Protein AF-A0ABD0PDM2-F1 (afdb_monomer)

Foldseek 3Di:
DAFFDDVSPDDFAFWDWDADPVGHTPDIFGEAGPGDGPGRVCVPNVDDPVSNVPGDYPVVVVVD

Organism: Cirrhinus mrigala (NCBI:txid683832)

Mean predicted aligned error: 3.36 Å

pLDDT: mean 92.38, std 2.88, range [84.62, 97.31]

Nearest PDB structures (foldseek):
  7yw5-assembly1_A  TM=9.698E-01  e=2.214E-06  Homo sapiens
  7yw5-assembly2_B  TM=9.709E-01  e=3.760E-06  Homo sapiens
  1wlj-assembly1_A  TM=9.523E-01  e=1.510E-05  Homo sapiens
  5z9x-assembly1_A  TM=7.686E-01  e=3.990E-02  Arabidopsis thaliana

Secondary structure (DSSP, 8-state):
-EEESGGG-EEE--EEEEE-TT--EEEEEEEE-SSPEEE--HHHH---TTGGGGPEEHHHHHH-

Solvent-accessible surface area (backbone atoms only — not comparable to full-atom values): 3806 Å² total; per-residue (Å²): 84,28,17,20,57,81,93,27,75,40,81,38,61,39,59,54,74,43,60,49,96,91,64,50,78,78,40,78,46,38,28,34,52,94,56,69,74,66,32,48,53,38,94,78,48,70,47,51,77,70,59,52,72,79,27,42,53,52,76,56,65,72,74,108

Radius of gyration: 12.28 Å; Cα contacts (8 Å, |Δi|>4): 117; chains: 1; bounding box: 31×25×29 Å

Structure (mmCIF, N/CA/C/O backbone):
data_AF-A0ABD0PDM2-F1
#
_entry.id   AF-A0ABD0PDM2-F1
#
loop_
_atom_site.group_PDB
_atom_site.id
_atom_site.type_symbol
_atom_site.label_atom_id
_atom_site.label_alt_id
_atom_site.label_comp_id
_atom_site.label_asym_id
_atom_site.label_entity_id
_atom_site.label_seq_id
_atom_site.pdbx_PDB_ins_code
_atom_site.Cartn_x
_atom_site.Cartn_y
_atom_site.Cartn_z
_atom_site.occupancy
_atom_site.B_iso_or_equiv
_atom_site.auth_seq_id
_atom_site.auth_comp_id
_atom_site.auth_asym_id
_atom_site.auth_atom_id
_atom_site.pdbx_PDB_model_num
ATOM 1 N N . MET A 1 1 ? 0.072 -6.261 0.145 1.00 86.44 1 MET A N 1
ATOM 2 C CA . MET A 1 1 ? 1.367 -5.668 -0.268 1.00 86.44 1 MET A CA 1
ATOM 3 C C . MET A 1 1 ? 1.663 -6.037 -1.713 1.00 86.44 1 MET A C 1
ATOM 5 O O . MET A 1 1 ? 1.213 -7.091 -2.152 1.00 86.44 1 MET A O 1
ATOM 9 N N . VAL A 1 2 ? 2.400 -5.186 -2.425 1.00 92.94 2 VAL A N 1
ATOM 10 C CA . VAL A 1 2 ? 2.840 -5.380 -3.819 1.00 92.94 2 VAL A CA 1
ATOM 11 C C . VAL A 1 2 ? 4.364 -5.302 -3.914 1.00 92.94 2 VAL A C 1
ATOM 13 O O . VAL A 1 2 ? 5.016 -4.761 -3.023 1.00 92.94 2 VAL A O 1
ATOM 16 N N . GLY A 1 3 ? 4.928 -5.874 -4.972 1.00 93.88 3 GLY A N 1
ATOM 17 C CA . GLY A 1 3 ? 6.349 -5.841 -5.291 1.00 93.88 3 GLY A CA 1
ATOM 18 C C . GLY A 1 3 ? 6.730 -4.616 -6.125 1.00 93.88 3 GLY A C 1
ATOM 19 O O . GLY A 1 3 ? 6.155 -4.377 -7.190 1.00 93.88 3 GLY A O 1
ATOM 20 N N . THR A 1 4 ? 7.734 -3.868 -5.675 1.00 92.06 4 THR A N 1
ATOM 21 C CA . THR A 1 4 ? 8.330 -2.732 -6.390 1.00 92.06 4 THR A CA 1
ATOM 22 C C . THR A 1 4 ? 9.836 -2.924 -6.596 1.00 92.06 4 THR A C 1
ATOM 24 O O . THR A 1 4 ? 10.486 -3.781 -5.982 1.00 92.06 4 THR A O 1
ATOM 27 N N . GLY A 1 5 ? 10.410 -2.129 -7.505 1.00 88.75 5 GLY A N 1
ATOM 28 C CA . GLY A 1 5 ? 11.836 -2.169 -7.839 1.00 88.75 5 GLY A CA 1
ATOM 29 C C . GLY A 1 5 ? 12.245 -3.361 -8.721 1.00 88.75 5 GLY A C 1
ATOM 30 O O . GLY A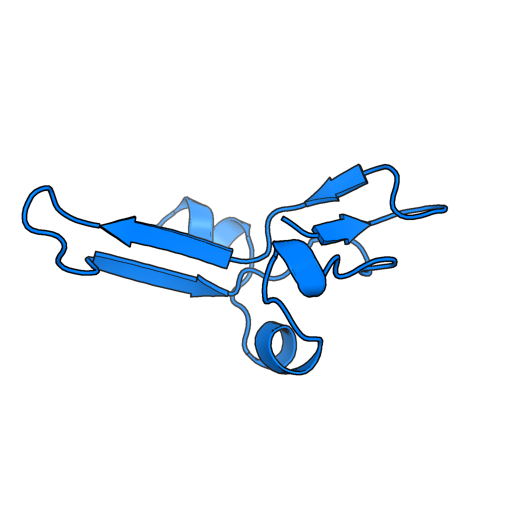 1 5 ? 11.385 -4.120 -9.186 1.00 88.75 5 GLY A O 1
ATOM 31 N N . PRO A 1 6 ? 13.557 -3.533 -8.989 1.00 84.62 6 PRO A N 1
ATOM 32 C CA . PRO A 1 6 ? 14.064 -4.595 -9.857 1.00 84.62 6 PRO A CA 1
ATOM 33 C C . PRO A 1 6 ? 13.589 -5.965 -9.371 1.00 84.62 6 PRO A C 1
ATOM 35 O O . PRO A 1 6 ? 13.775 -6.298 -8.204 1.00 84.62 6 PRO A O 1
ATOM 38 N N . LYS A 1 7 ? 12.951 -6.737 -10.258 1.00 84.75 7 LYS A N 1
ATOM 39 C CA . LYS A 1 7 ? 12.354 -8.056 -9.965 1.00 84.75 7 LYS A CA 1
ATOM 40 C C . LYS A 1 7 ? 11.321 -8.080 -8.817 1.00 84.75 7 LYS A C 1
ATOM 42 O O . LYS A 1 7 ? 11.038 -9.149 -8.291 1.00 84.75 7 LYS A O 1
ATOM 47 N N . GLY A 1 8 ? 10.756 -6.935 -8.418 1.00 85.31 8 GLY A N 1
ATOM 48 C CA . GLY A 1 8 ? 9.747 -6.875 -7.350 1.00 85.31 8 GLY A CA 1
ATOM 49 C C . GLY A 1 8 ? 10.289 -7.243 -5.967 1.00 85.31 8 GLY A C 1
ATOM 50 O O . GLY A 1 8 ? 9.535 -7.728 -5.123 1.00 85.31 8 GLY A O 1
ATOM 51 N N . CYS A 1 9 ? 11.595 -7.0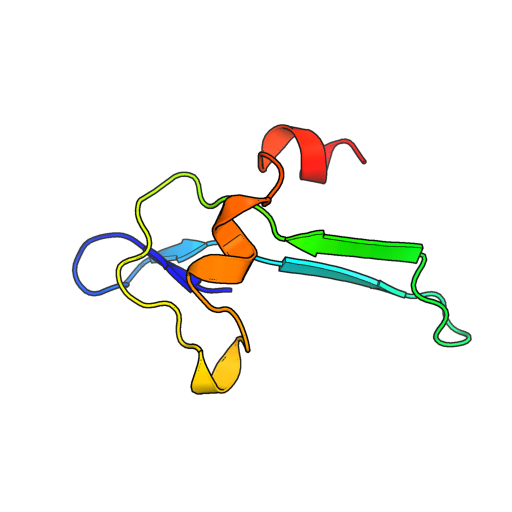51 -5.745 1.00 87.81 9 CYS A N 1
ATOM 52 C CA . CYS A 1 9 ? 12.282 -7.433 -4.510 1.00 87.81 9 CYS A CA 1
ATOM 53 C C . CYS A 1 9 ? 11.872 -6.595 -3.291 1.00 87.81 9 CYS A C 1
ATOM 55 O O . CYS A 1 9 ? 12.086 -7.027 -2.160 1.00 87.81 9 CYS A O 1
ATOM 57 N N . ARG A 1 10 ? 11.321 -5.392 -3.492 1.00 90.94 10 ARG A N 1
ATOM 58 C CA . ARG A 1 10 ? 10.855 -4.530 -2.400 1.00 90.94 10 ARG A CA 1
ATOM 59 C C . ARG A 1 10 ? 9.360 -4.710 -2.206 1.00 90.94 10 ARG A C 1
ATOM 61 O O . ARG A 1 10 ? 8.623 -4.810 -3.177 1.00 90.94 10 ARG A O 1
ATOM 68 N N . ASN A 1 11 ? 8.919 -4.755 -0.955 1.00 91.50 11 ASN A N 1
ATOM 69 C CA . ASN A 1 11 ? 7.503 -4.841 -0.623 1.00 91.50 11 ASN A CA 1
ATOM 70 C C . ASN A 1 11 ? 6.984 -3.443 -0.288 1.00 91.50 11 ASN A C 1
ATOM 72 O O . ASN A 1 11 ? 7.548 -2.778 0.577 1.00 91.50 11 ASN A O 1
ATOM 76 N N . GLU A 1 12 ? 5.898 -3.030 -0.931 1.00 93.12 12 GLU A N 1
ATOM 77 C CA . GLU A 1 12 ? 5.212 -1.774 -0.637 1.00 93.12 12 GLU A CA 1
ATOM 78 C C . GLU A 1 12 ? 3.731 -1.999 -0.316 1.00 93.12 12 GLU A C 1
ATOM 80 O O . GLU A 1 12 ? 3.094 -2.978 -0.738 1.00 93.12 12 GLU A O 1
ATOM 85 N N . LEU A 1 13 ? 3.188 -1.092 0.496 1.00 93.50 13 LEU A N 1
ATOM 86 C CA . LEU A 1 13 ? 1.786 -1.090 0.883 1.00 93.50 13 LEU A CA 1
ATOM 87 C C . LEU A 1 13 ? 0.932 -0.631 -0.300 1.00 93.50 13 LEU A C 1
ATOM 89 O O . LEU A 1 13 ? 1.286 0.306 -1.006 1.00 93.50 13 LEU A O 1
ATOM 93 N N . ALA A 1 14 ? -0.191 -1.311 -0.508 1.00 94.50 14 ALA A N 1
ATOM 94 C CA . ALA A 1 14 ? -1.083 -1.022 -1.629 1.00 94.50 14 ALA A CA 1
ATOM 95 C C . ALA A 1 14 ? -2.576 -1.054 -1.264 1.00 94.50 14 ALA A C 1
ATOM 97 O O . ALA A 1 14 ? -3.409 -0.558 -2.013 1.00 94.50 14 ALA A O 1
ATOM 98 N N . ARG A 1 15 ? -2.919 -1.609 -0.099 1.00 94.88 15 ARG A N 1
ATOM 99 C CA . ARG A 1 15 ? -4.243 -1.539 0.521 1.00 94.88 15 ARG A CA 1
ATOM 100 C C . ARG A 1 15 ? -4.062 -1.677 2.026 1.00 94.88 15 ARG A C 1
ATOM 102 O O . ARG A 1 15 ? -3.216 -2.471 2.449 1.00 94.88 15 ARG A O 1
ATOM 109 N N . CYS A 1 16 ? -4.831 -0.921 2.793 1.00 94.00 16 CYS A N 1
ATOM 110 C CA . CYS A 1 16 ? -4.948 -1.076 4.235 1.00 94.00 16 CYS A CA 1
ATOM 111 C C . CYS A 1 16 ? -6.427 -1.181 4.585 1.00 94.00 16 CYS A C 1
ATOM 113 O O . CYS A 1 16 ? -7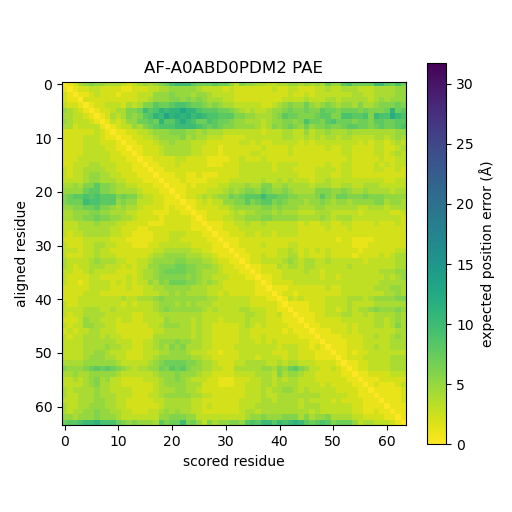.224 -0.379 4.093 1.00 94.00 16 CYS A O 1
ATOM 115 N N . SER A 1 17 ? -6.763 -2.160 5.421 1.00 94.12 17 SER A N 1
ATOM 116 C CA . SER A 1 17 ? -8.110 -2.343 5.943 1.00 94.12 17 SER A CA 1
ATOM 117 C C . SER A 1 17 ? -8.035 -2.431 7.466 1.00 94.12 17 SER A C 1
ATOM 119 O O . SER A 1 17 ? -7.289 -3.254 7.996 1.00 94.12 17 SER A O 1
ATOM 121 N N . ILE A 1 18 ? -8.782 -1.577 8.157 1.00 95.00 18 ILE A N 1
ATOM 122 C CA . ILE A 1 18 ? -8.909 -1.542 9.614 1.00 95.00 18 ILE A CA 1
ATOM 123 C C . ILE A 1 18 ? -10.350 -1.904 9.941 1.00 95.00 18 ILE A C 1
ATOM 125 O O . ILE A 1 18 ? -11.289 -1.320 9.394 1.00 95.00 18 ILE A O 1
ATOM 129 N N . VAL A 1 19 ? -10.506 -2.874 10.832 1.00 97.31 19 VAL A N 1
ATOM 130 C CA . VAL A 1 19 ? -11.804 -3.406 11.244 1.00 97.31 19 VAL A CA 1
ATOM 131 C C . VAL A 1 19 ? -11.961 -3.315 12.756 1.00 97.31 19 VAL A C 1
ATOM 133 O O . VAL A 1 19 ? -10.968 -3.389 13.485 1.00 97.31 19 VAL A O 1
ATOM 136 N N . THR A 1 20 ? -13.196 -3.139 13.223 1.00 97.19 20 THR A N 1
ATOM 137 C CA . THR A 1 20 ? -13.535 -3.260 14.646 1.00 97.19 20 THR A CA 1
ATOM 138 C C . THR A 1 20 ? -13.457 -4.719 15.096 1.00 97.19 20 THR A C 1
ATOM 140 O O . THR A 1 20 ? -13.311 -5.640 14.287 1.00 97.19 20 THR A O 1
ATOM 143 N N . TYR A 1 21 ? -13.586 -4.942 16.404 1.00 96.31 21 TYR A N 1
ATOM 144 C CA . TYR A 1 21 ? -13.683 -6.288 16.964 1.00 96.31 21 TYR A CA 1
ATOM 145 C C . TYR A 1 21 ? -14.928 -7.034 16.455 1.00 96.31 21 TYR A C 1
ATOM 147 O O . TYR A 1 21 ? -14.879 -8.238 16.213 1.00 96.31 21 TYR A O 1
ATOM 155 N N . GLU A 1 22 ? -16.021 -6.306 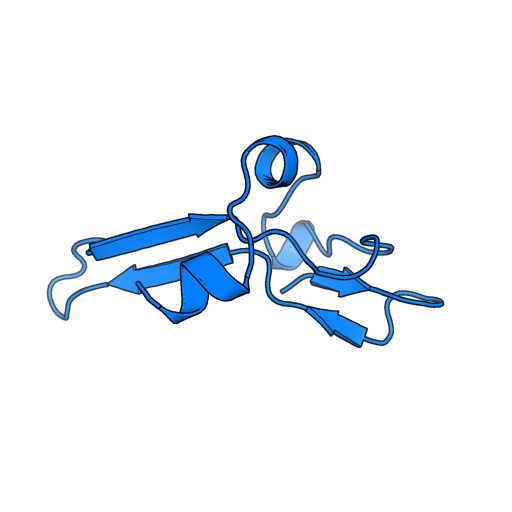16.234 1.00 96.56 22 GLU A N 1
ATOM 156 C CA . GLU A 1 22 ? -17.288 -6.821 15.713 1.00 96.56 22 GLU A CA 1
ATOM 157 C C . GLU A 1 22 ? -17.234 -7.133 14.206 1.00 96.56 22 GLU A C 1
ATOM 159 O O . GLU A 1 22 ? -18.138 -7.777 13.676 1.00 96.56 22 GLU A O 1
ATOM 164 N N . GLY A 1 23 ? -16.157 -6.730 13.520 1.00 93.62 23 GLY A N 1
ATOM 165 C CA . GLY A 1 23 ? -15.943 -6.971 12.093 1.00 93.62 23 GLY A CA 1
ATOM 166 C C . GLY A 1 23 ? -16.407 -5.836 11.179 1.00 93.62 23 GLY A C 1
ATOM 167 O O . GLY A 1 23 ? -16.380 -5.999 9.957 1.00 93.62 23 GLY A O 1
ATOM 168 N N . ASP A 1 24 ? -16.788 -4.686 11.733 1.00 96.56 24 ASP A N 1
ATOM 169 C CA . ASP A 1 24 ? -17.161 -3.517 10.942 1.00 96.56 24 ASP A CA 1
ATOM 170 C C . ASP A 1 24 ? -15.922 -2.870 10.322 1.00 96.56 24 ASP A C 1
ATOM 172 O O . ASP A 1 24 ? -14.899 -2.666 10.979 1.00 96.56 24 ASP A O 1
ATOM 176 N N . VAL A 1 25 ? -16.006 -2.522 9.039 1.00 96.00 25 VAL A N 1
ATOM 177 C CA . VAL A 1 25 ? -14.904 -1.888 8.308 1.00 96.00 25 VAL A CA 1
ATOM 178 C C . VAL A 1 25 ? -14.876 -0.396 8.624 1.00 96.00 25 VAL A C 1
ATOM 180 O O . VAL A 1 25 ? -15.705 0.368 8.135 1.00 96.00 25 VAL A O 1
ATOM 183 N N . ILE A 1 26 ? -13.891 0.022 9.416 1.00 95.50 26 ILE A N 1
ATOM 184 C CA . ILE A 1 26 ? -13.667 1.430 9.777 1.00 95.50 26 ILE A CA 1
ATOM 185 C C . ILE A 1 26 ? -12.884 2.136 8.673 1.00 95.50 26 ILE A C 1
ATOM 187 O O . ILE A 1 26 ? -13.134 3.293 8.342 1.00 95.50 26 ILE A O 1
ATOM 191 N N . TYR A 1 27 ? -11.924 1.422 8.093 1.00 94.25 27 TYR A N 1
ATOM 192 C CA . TYR A 1 27 ? -11.043 1.947 7.069 1.00 94.25 27 TYR A CA 1
ATOM 193 C C . TYR A 1 27 ? -10.793 0.873 6.030 1.00 94.25 27 TYR A C 1
ATOM 195 O O . TYR A 1 27 ? -10.425 -0.242 6.377 1.00 94.25 27 TYR A O 1
ATOM 203 N N . ASP A 1 28 ? -10.966 1.194 4.756 1.00 95.00 28 ASP A N 1
ATOM 204 C CA . ASP A 1 28 ? -10.535 0.324 3.671 1.00 95.00 28 ASP A CA 1
ATOM 205 C C . ASP A 1 28 ? -10.196 1.167 2.451 1.00 95.00 28 ASP A C 1
ATOM 207 O O . ASP A 1 28 ? -11.076 1.704 1.772 1.00 95.00 28 ASP A O 1
ATOM 211 N N . LYS A 1 29 ? -8.897 1.344 2.212 1.00 94.88 29 LYS A N 1
ATOM 212 C CA . LYS A 1 29 ? -8.397 2.219 1.151 1.00 94.88 29 LYS A CA 1
ATOM 213 C C . LYS A 1 29 ? -7.255 1.566 0.396 1.00 94.88 29 LYS A C 1
ATOM 215 O O . LYS A 1 29 ? -6.378 0.919 0.974 1.00 94.88 29 LYS A O 1
ATOM 220 N N . TYR A 1 30 ? -7.251 1.792 -0.915 1.00 95.88 30 TYR A N 1
ATOM 221 C CA . TYR A 1 30 ? -6.104 1.517 -1.769 1.00 95.88 30 TYR A CA 1
ATOM 222 C C . TYR A 1 30 ? -5.091 2.640 -1.631 1.00 95.88 30 TYR A C 1
ATOM 224 O O . TYR A 1 30 ? -5.444 3.816 -1.682 1.00 95.88 30 TYR A O 1
ATOM 232 N N . ILE A 1 31 ? -3.831 2.262 -1.472 1.00 95.31 31 ILE A N 1
ATOM 233 C CA . ILE A 1 31 ? -2.735 3.179 -1.180 1.00 95.31 31 ILE A CA 1
ATOM 234 C C . ILE A 1 31 ? -1.766 3.123 -2.345 1.00 95.31 31 ILE A C 1
ATOM 236 O O . ILE A 1 31 ? -1.428 2.045 -2.829 1.00 95.31 31 ILE A O 1
ATOM 240 N N . LYS A 1 32 ? -1.355 4.287 -2.839 1.00 93.94 32 LYS A N 1
ATOM 241 C CA . LYS A 1 32 ? -0.479 4.393 -3.993 1.00 93.94 32 LYS A CA 1
ATOM 242 C C . LYS A 1 32 ? 0.962 4.128 -3.546 1.00 93.94 32 LYS A C 1
ATOM 244 O O . LYS A 1 32 ? 1.483 4.903 -2.742 1.00 93.94 32 LYS A O 1
ATOM 249 N N . PRO A 1 33 ? 1.618 3.076 -4.068 1.00 92.31 33 PRO A N 1
ATOM 250 C CA . PRO A 1 33 ? 3.029 2.831 -3.802 1.00 92.31 33 PRO A CA 1
ATOM 251 C C . PRO A 1 33 ? 3.883 3.998 -4.308 1.00 92.31 33 PRO A C 1
ATOM 253 O O . PRO A 1 33 ? 3.542 4.641 -5.306 1.00 92.31 33 PRO A O 1
ATOM 256 N N . L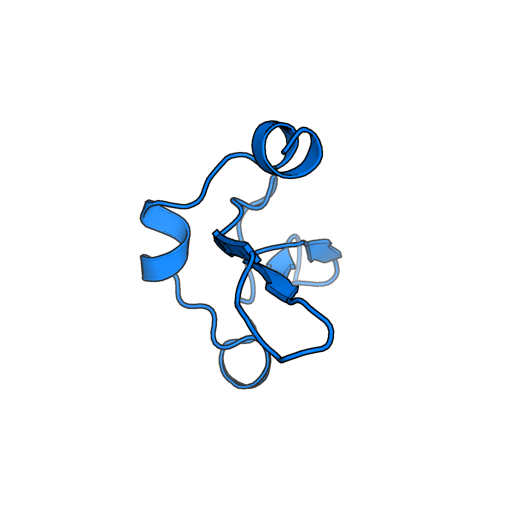EU A 1 34 ? 4.996 4.262 -3.628 1.00 89.44 34 LEU A N 1
ATOM 257 C CA . LEU A 1 34 ? 5.913 5.347 -3.981 1.00 89.44 34 LEU A CA 1
ATOM 258 C C . LEU A 1 34 ? 6.688 5.013 -5.256 1.00 89.44 34 LEU A C 1
ATOM 260 O O . LEU A 1 34 ? 6.958 5.896 -6.070 1.00 89.44 34 LEU A O 1
ATOM 264 N N . ASN A 1 35 ? 7.027 3.736 -5.444 1.00 90.94 35 ASN A N 1
ATOM 265 C CA . ASN A 1 35 ? 7.720 3.263 -6.636 1.00 90.94 35 ASN A CA 1
ATOM 266 C C . ASN A 1 35 ? 6.767 2.540 -7.602 1.00 90.94 35 ASN A C 1
ATOM 268 O O . ASN A 1 35 ? 5.757 1.970 -7.180 1.00 90.94 35 ASN A O 1
ATOM 272 N N . PRO A 1 36 ? 7.102 2.483 -8.905 1.00 89.62 36 PRO A N 1
ATOM 273 C CA . PRO A 1 36 ? 6.345 1.694 -9.866 1.00 89.62 36 PRO A CA 1
ATOM 274 C C . PRO A 1 36 ? 6.255 0.223 -9.445 1.00 89.62 36 PRO A C 1
ATOM 276 O O . PRO A 1 36 ? 7.263 -0.421 -9.134 1.00 89.62 36 PRO A O 1
ATOM 279 N N . VAL A 1 37 ? 5.033 -0.310 -9.471 1.00 91.81 37 VAL A N 1
ATOM 280 C CA . VAL A 1 37 ? 4.761 -1.719 -9.176 1.00 91.81 37 VAL A CA 1
ATOM 281 C C . VAL A 1 37 ? 5.265 -2.577 -10.327 1.00 91.81 37 VAL A C 1
ATOM 283 O O . VAL A 1 37 ? 4.802 -2.445 -11.459 1.00 91.81 37 VAL A O 1
ATOM 286 N N . THR A 1 38 ? 6.214 -3.458 -10.025 1.00 92.50 38 THR A N 1
ATOM 287 C CA . THR A 1 38 ? 6.750 -4.445 -10.970 1.00 92.50 38 THR A CA 1
ATOM 288 C C . THR A 1 38 ? 6.036 -5.783 -10.849 1.00 92.50 38 THR A C 1
ATOM 290 O O . THR A 1 38 ? 5.885 -6.480 -11.848 1.00 92.50 38 THR A O 1
ATOM 293 N N . ASP A 1 39 ? 5.533 -6.115 -9.659 1.00 92.50 39 ASP A N 1
ATOM 294 C CA . ASP A 1 39 ? 4.732 -7.312 -9.422 1.00 92.50 39 ASP A CA 1
ATOM 295 C C . ASP A 1 39 ? 3.572 -7.004 -8.468 1.00 92.50 39 ASP A C 1
ATOM 297 O O . ASP A 1 39 ? 3.761 -6.724 -7.287 1.00 92.50 39 ASP A O 1
ATOM 301 N N . PHE A 1 40 ? 2.339 -7.081 -8.964 1.00 91.06 40 PHE A N 1
ATOM 302 C CA . PHE A 1 40 ? 1.145 -6.847 -8.149 1.00 91.06 40 PHE A CA 1
ATOM 303 C C . PHE A 1 40 ? 0.865 -7.982 -7.167 1.00 91.06 40 PHE A C 1
ATOM 305 O O . PHE A 1 40 ? 0.126 -7.788 -6.200 1.00 91.06 40 PHE A O 1
ATOM 312 N N . ARG A 1 41 ? 1.422 -9.175 -7.410 1.00 91.69 41 ARG A N 1
ATOM 313 C CA . ARG A 1 41 ? 1.157 -10.384 -6.624 1.00 91.69 41 ARG A CA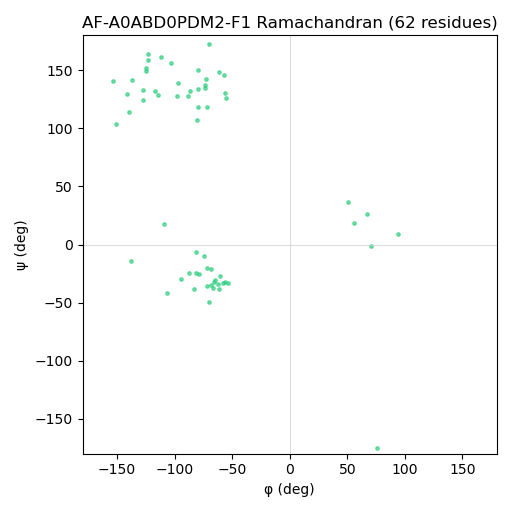 1
ATOM 314 C C . ARG A 1 41 ? -0.342 -10.643 -6.469 1.00 91.69 41 ARG A C 1
ATOM 316 O O . ARG A 1 41 ? -0.778 -11.098 -5.416 1.00 91.69 41 ARG A O 1
ATOM 323 N N . THR A 1 42 ? -1.133 -10.356 -7.511 1.00 92.88 42 THR A N 1
ATOM 324 C CA . THR A 1 42 ? -2.609 -10.321 -7.472 1.00 92.88 42 THR A CA 1
ATOM 325 C C . THR A 1 42 ? -3.224 -11.608 -6.928 1.00 92.88 42 THR A C 1
ATOM 327 O O . THR A 1 42 ? -4.228 -11.547 -6.228 1.00 92.88 42 THR A O 1
ATOM 330 N N . ARG A 1 43 ? -2.598 -12.768 -7.169 1.00 92.62 43 ARG A N 1
ATOM 331 C CA . ARG A 1 43 ? -3.032 -14.059 -6.607 1.00 92.62 43 ARG A CA 1
ATOM 332 C C . ARG A 1 43 ? -3.107 -14.057 -5.074 1.00 92.62 43 ARG A C 1
ATOM 334 O O . ARG A 1 43 ? -3.942 -14.757 -4.517 1.00 92.62 43 ARG A O 1
ATOM 341 N N . TRP A 1 44 ? -2.236 -13.301 -4.413 1.00 91.81 44 TRP A N 1
ATOM 342 C CA . TRP A 1 44 ? -2.148 -13.219 -2.954 1.00 91.81 44 TRP A CA 1
ATOM 343 C C . TRP A 1 44 ? -2.691 -11.900 -2.414 1.00 91.81 44 TRP A C 1
ATOM 345 O O . TRP A 1 44 ? -3.362 -11.882 -1.391 1.00 91.81 44 TRP A O 1
ATOM 355 N N . SER A 1 45 ? -2.385 -10.789 -3.085 1.00 91.06 45 SER A N 1
ATOM 356 C CA . SER A 1 45 ? -2.766 -9.451 -2.637 1.00 91.06 45 SER A CA 1
ATOM 357 C C . SER A 1 45 ? -4.206 -9.088 -3.001 1.00 91.06 45 SER A C 1
ATOM 359 O O . SER A 1 45 ? -4.780 -8.210 -2.366 1.00 91.06 45 SER A O 1
ATOM 361 N N . GLY A 1 46 ? -4.770 -9.704 -4.045 1.00 93.50 46 GLY A N 1
ATOM 362 C CA . GLY A 1 46 ? -6.040 -9.298 -4.648 1.00 93.50 46 GLY A CA 1
ATOM 363 C C . GLY A 1 46 ? -5.979 -7.975 -5.423 1.00 93.50 46 GLY A C 1
ATOM 364 O O . GLY A 1 46 ? -6.981 -7.586 -6.010 1.00 93.50 46 GLY A O 1
ATOM 365 N N . ILE A 1 47 ? -4.823 -7.301 -5.464 1.00 93.94 47 ILE A N 1
ATOM 366 C CA . ILE A 1 47 ? -4.685 -5.945 -6.011 1.00 93.94 47 ILE A CA 1
ATOM 367 C C . ILE A 1 47 ? -4.447 -6.000 -7.516 1.00 93.94 47 ILE A C 1
ATOM 369 O O . ILE A 1 47 ? -3.578 -6.731 -8.007 1.00 93.94 47 ILE A O 1
ATOM 373 N N . ARG A 1 48 ? -5.201 -5.185 -8.249 1.00 93.12 48 ARG A N 1
ATOM 374 C CA . ARG A 1 48 ? -5.093 -4.986 -9.692 1.00 93.12 48 ARG A CA 1
ATOM 375 C C . ARG A 1 48 ? -4.594 -3.580 -9.990 1.00 93.12 48 ARG A C 1
ATOM 377 O O . ARG A 1 48 ? -4.703 -2.656 -9.190 1.00 93.12 48 ARG A O 1
ATOM 384 N N . ARG A 1 49 ? -4.093 -3.390 -11.210 1.00 90.62 49 ARG A N 1
ATOM 385 C CA . ARG A 1 49 ? -3.658 -2.071 -11.690 1.00 90.62 49 ARG A CA 1
ATOM 386 C C . ARG A 1 49 ? -4.781 -1.027 -11.644 1.00 90.62 49 ARG A C 1
ATOM 388 O O . ARG A 1 49 ? -4.496 0.137 -11.404 1.00 90.62 49 ARG A O 1
ATOM 395 N N . GLN A 1 50 ? -6.025 -1.454 -11.865 1.00 92.69 50 GLN A N 1
ATOM 396 C CA . GLN A 1 50 ? -7.211 -0.596 -11.826 1.00 92.69 50 GLN A CA 1
ATOM 397 C C . GLN A 1 50 ? -7.497 -0.067 -10.416 1.00 92.69 50 GLN A C 1
ATOM 399 O O . GLN A 1 50 ? -7.828 1.104 -10.271 1.00 92.69 50 GLN A O 1
ATOM 404 N N . ASP A 1 51 ? -7.275 -0.884 -9.385 1.00 91.00 51 ASP A N 1
ATOM 405 C CA . ASP A 1 51 ? -7.497 -0.487 -7.990 1.00 91.00 51 ASP A CA 1
ATOM 406 C C . ASP A 1 51 ? -6.548 0.645 -7.564 1.00 91.00 51 ASP A C 1
ATOM 408 O O . ASP A 1 51 ? -6.906 1.515 -6.7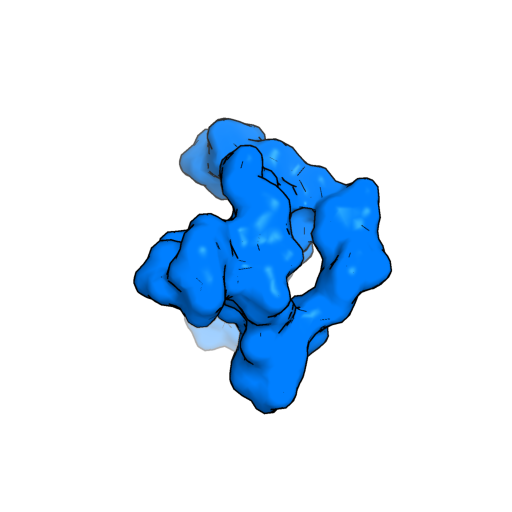74 1.00 91.00 51 ASP A O 1
ATOM 412 N N . LEU A 1 52 ? -5.342 0.681 -8.145 1.00 90.44 52 LEU A N 1
ATOM 413 C CA . LEU A 1 52 ? -4.352 1.724 -7.875 1.00 90.44 52 LEU A CA 1
ATOM 414 C C . LEU A 1 52 ? -4.581 3.032 -8.650 1.00 90.44 52 LEU A C 1
ATOM 416 O O . LEU A 1 52 ? -3.870 4.005 -8.398 1.00 90.44 52 LEU A O 1
ATOM 420 N N . LEU A 1 53 ? -5.547 3.093 -9.577 1.00 88.88 53 LEU A N 1
ATOM 421 C CA . LEU A 1 53 ? -5.846 4.325 -10.326 1.00 88.88 53 LEU A CA 1
ATOM 422 C C . LEU A 1 53 ? -6.452 5.410 -9.431 1.00 88.88 53 LEU A C 1
ATOM 424 O O . LEU A 1 53 ? -6.165 6.589 -9.621 1.00 88.88 53 LEU A O 1
ATOM 428 N N . HIS A 1 54 ? -7.254 5.000 -8.449 1.00 87.69 54 HIS A N 1
ATOM 429 C CA . HIS A 1 54 ? -7.927 5.884 -7.494 1.00 87.69 54 HIS A CA 1
ATOM 430 C C . HIS A 1 54 ? -7.329 5.784 -6.085 1.00 87.69 54 HIS A C 1
ATOM 432 O O . HIS A 1 54 ? -7.970 6.159 -5.106 1.00 87.69 54 HIS A O 1
ATOM 438 N N . ALA A 1 55 ? -6.113 5.245 -5.976 1.00 92.69 55 ALA A N 1
ATOM 439 C CA . ALA A 1 55 ? -5.449 5.063 -4.698 1.00 92.69 55 ALA A CA 1
ATOM 440 C C . ALA A 1 55 ? -4.971 6.393 -4.107 1.00 92.69 55 ALA A C 1
ATOM 442 O O . ALA A 1 55 ? -4.469 7.267 -4.820 1.00 92.69 55 ALA A O 1
ATOM 443 N N . ILE A 1 56 ? -5.086 6.506 -2.787 1.00 94.88 56 ILE A N 1
ATOM 444 C CA . ILE A 1 56 ? -4.634 7.679 -2.043 1.00 94.88 56 ILE A CA 1
ATOM 445 C C . ILE A 1 56 ? -3.113 7.640 -1.830 1.00 94.88 56 ILE A C 1
ATOM 447 O O . ILE A 1 56 ? -2.530 6.555 -1.746 1.00 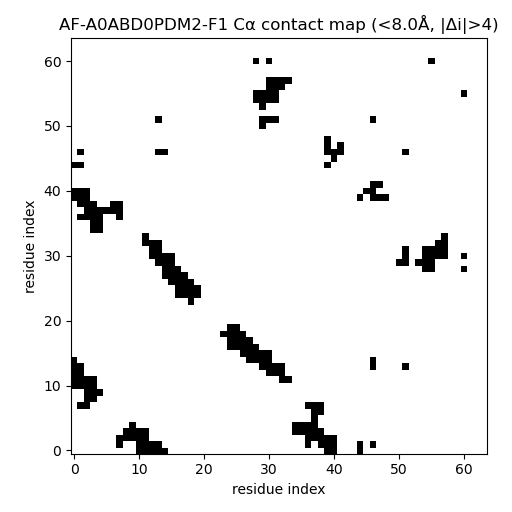94.88 56 ILE A O 1
ATOM 451 N N . PRO A 1 57 ? -2.441 8.797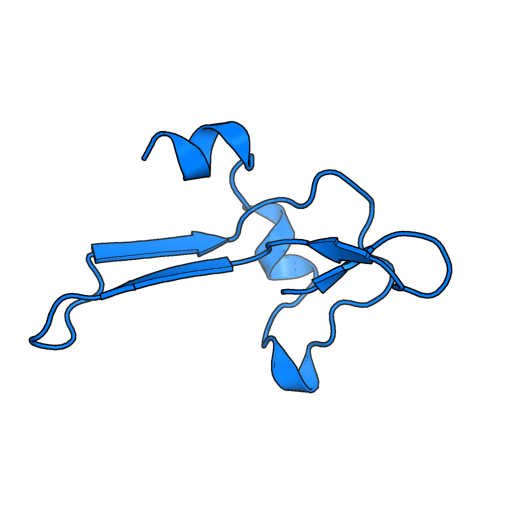 -1.743 1.00 94.06 57 PRO A N 1
ATOM 452 C CA . PRO A 1 57 ? -1.033 8.870 -1.368 1.00 94.06 57 PRO A CA 1
ATOM 453 C C . PRO A 1 57 ? -0.753 8.227 0.000 1.00 94.06 57 PRO A C 1
ATOM 455 O O . PRO A 1 57 ? -1.579 8.288 0.911 1.00 94.06 57 PRO A O 1
ATOM 458 N N . PHE A 1 58 ? 0.424 7.614 0.156 1.00 91.25 58 PHE A N 1
ATOM 459 C CA . PHE A 1 58 ? 0.807 6.935 1.401 1.00 91.25 58 PHE A CA 1
ATOM 460 C C . PHE A 1 58 ? 0.864 7.880 2.610 1.00 91.25 58 PHE A C 1
ATOM 462 O O . PHE A 1 58 ? 0.445 7.515 3.703 1.00 91.25 58 PHE A O 1
ATOM 469 N N . ASP A 1 59 ? 1.349 9.102 2.414 1.00 92.44 59 ASP A N 1
ATOM 470 C CA . ASP A 1 59 ? 1.432 10.137 3.445 1.00 92.44 59 ASP A CA 1
ATOM 471 C C . ASP A 1 59 ? 0.056 10.603 3.931 1.00 92.44 59 ASP A C 1
ATOM 473 O O . ASP A 1 59 ? -0.093 10.950 5.101 1.00 92.44 59 ASP A O 1
ATOM 477 N N . GLN A 1 60 ? -0.948 10.591 3.051 1.00 93.44 60 GLN A N 1
ATOM 478 C CA . GLN A 1 60 ? -2.332 10.826 3.442 1.00 93.44 60 GLN A CA 1
ATOM 479 C C . GLN A 1 60 ? -2.870 9.639 4.248 1.00 93.44 60 GLN A C 1
ATOM 481 O O . GLN A 1 60 ? -3.371 9.835 5.349 1.00 93.44 60 GLN A O 1
ATOM 486 N N . ALA A 1 61 ? -2.692 8.415 3.743 1.00 92.44 61 ALA A N 1
ATOM 487 C CA . ALA A 1 61 ? -3.171 7.196 4.398 1.00 92.44 61 ALA A CA 1
ATOM 488 C C . ALA A 1 61 ? -2.569 6.961 5.794 1.00 92.44 61 ALA A C 1
ATOM 490 O O . ALA A 1 61 ? -3.170 6.281 6.610 1.00 92.44 61 ALA A O 1
ATOM 491 N N . GLN A 1 62 ? -1.364 7.476 6.059 1.00 91.06 62 GLN A N 1
ATOM 492 C CA . GLN A 1 62 ? -0.698 7.348 7.358 1.00 91.06 62 GLN A CA 1
ATOM 493 C C . GLN A 1 62 ? -1.229 8.333 8.413 1.00 91.06 62 GLN A C 1
ATOM 495 O O . GLN A 1 62 ? -1.052 8.100 9.607 1.00 91.06 62 GLN A O 1
ATOM 500 N N . LYS A 1 63 ? -1.791 9.468 7.983 1.00 93.38 63 LYS A N 1
ATOM 501 C CA . LYS A 1 63 ? -2.319 10.504 8.885 1.00 93.38 63 LYS A CA 1
ATOM 502 C C . LYS A 1 63 ? -3.771 10.255 9.283 1.00 93.38 63 LYS A C 1
ATOM 504 O O . LYS A 1 63 ? -4.198 10.803 10.296 1.00 93.38 63 LYS A O 1
ATOM 509 N N . GLU A 1 64 ? -4.500 9.527 8.443 1.00 88.25 64 GLU A N 1
ATOM 510 C CA . GLU A 1 64 ? -5.861 9.040 8.698 1.00 88.25 64 GLU A CA 1
ATOM 511 C C . GLU A 1 64 ? -5.842 7.895 9.720 1.00 88.25 64 GLU A C 1
ATOM 513 O O . GLU A 1 64 ? -6.709 7.927 10.621 1.00 88.25 64 GLU A O 1
#

Sequence (64 aa):
MVGTGPKGCRNELARCSIVTYEGDVIYDKYIKPLNPVTDFRTRWSGIRRQDLLHAIPFDQAQKE

InterPro domains:
  IPR012337 Ribonuclease H-like superfamily [SSF53098] (3-64)
  IPR036397 Ribonuclease H superfamily [G3DSA:3.30.420.10] (1-64)
  IPR047021 RNA exonuclease REXO1/REXO3/REXO4-like [PTHR12801] (1-64)